Protein AF-A0A1G3BKG4-F1 (afdb_monomer)

Mean predicted aligned error: 7.68 Å

Structure (mmCIF, N/CA/C/O backbone):
data_AF-A0A1G3BKG4-F1
#
_entry.id   AF-A0A1G3BKG4-F1
#
loop_
_atom_site.group_PDB
_atom_site.id
_atom_site.type_symbol
_atom_site.label_atom_id
_atom_site.label_alt_id
_atom_site.label_comp_id
_atom_site.label_asym_id
_atom_site.label_entity_id
_atom_site.label_seq_id
_atom_site.pdbx_PDB_ins_code
_atom_site.Cartn_x
_atom_site.Cartn_y
_atom_site.Cartn_z
_atom_site.occupancy
_atom_site.B_iso_or_equiv
_atom_site.auth_seq_id
_atom_site.auth_comp_id
_atom_site.auth_asym_id
_atom_site.auth_atom_id
_atom_site.pdbx_PDB_model_num
ATOM 1 N N . MET A 1 1 ? 4.899 -1.170 8.156 1.00 69.25 1 MET A N 1
ATOM 2 C CA . MET A 1 1 ? 4.252 -1.982 7.110 1.00 69.25 1 MET A CA 1
ATOM 3 C C . MET A 1 1 ? 5.161 -3.135 6.767 1.00 69.25 1 MET A C 1
ATOM 5 O O . MET A 1 1 ? 6.298 -2.908 6.396 1.00 69.25 1 MET A O 1
ATOM 9 N N . ARG A 1 2 ? 4.665 -4.357 6.882 1.00 76.19 2 ARG A N 1
ATOM 10 C CA . ARG A 1 2 ? 5.274 -5.548 6.303 1.00 76.19 2 ARG A CA 1
ATOM 11 C C . ARG A 1 2 ? 4.461 -5.940 5.090 1.00 76.19 2 ARG A C 1
ATOM 13 O O . ARG A 1 2 ? 3.238 -5.832 5.134 1.00 76.19 2 ARG A O 1
ATOM 20 N N . PHE A 1 3 ? 5.116 -6.366 4.027 1.00 77.25 3 PHE A N 1
ATOM 21 C CA . PHE A 1 3 ? 4.429 -6.876 2.852 1.00 77.25 3 PHE A CA 1
ATOM 22 C C . PHE A 1 3 ? 5.088 -8.150 2.362 1.00 77.25 3 PHE A C 1
ATOM 24 O O . PHE A 1 3 ? 6.284 -8.375 2.555 1.00 77.25 3 PHE A O 1
ATOM 31 N N . LYS A 1 4 ? 4.265 -8.966 1.719 1.00 81.88 4 LYS A N 1
ATOM 32 C CA . LYS A 1 4 ? 4.659 -10.178 1.030 1.00 81.88 4 LYS A CA 1
ATOM 33 C C . LYS A 1 4 ? 3.865 -10.253 -0.254 1.00 81.88 4 LYS A C 1
ATOM 35 O O . LYS A 1 4 ? 2.637 -10.279 -0.218 1.00 81.88 4 LYS A O 1
ATOM 40 N N . GLY A 1 5 ? 4.544 -10.324 -1.383 1.00 81.38 5 GLY A N 1
ATOM 41 C CA . GLY A 1 5 ? 3.851 -10.389 -2.657 1.00 81.38 5 GLY A CA 1
ATOM 42 C C . GLY A 1 5 ? 4.707 -10.925 -3.773 1.00 81.38 5 GLY A C 1
ATOM 43 O O . GLY A 1 5 ? 5.841 -11.340 -3.568 1.00 81.38 5 GLY A O 1
ATOM 44 N N . ILE A 1 6 ? 4.116 -10.940 -4.955 1.00 79.31 6 ILE A N 1
ATOM 45 C CA . ILE A 1 6 ? 4.737 -11.386 -6.192 1.00 79.31 6 ILE A CA 1
ATOM 46 C C . ILE A 1 6 ? 4.840 -10.166 -7.098 1.00 79.31 6 ILE A C 1
ATOM 48 O O . ILE A 1 6 ? 3.871 -9.412 -7.237 1.00 79.31 6 ILE A O 1
ATOM 52 N N . GLU A 1 7 ? 6.011 -9.997 -7.697 1.00 78.12 7 GLU A N 1
ATOM 53 C CA . GLU A 1 7 ? 6.230 -9.046 -8.782 1.00 78.12 7 GLU A CA 1
ATOM 54 C C . GLU A 1 7 ? 6.154 -9.805 -10.106 1.00 78.12 7 GLU A C 1
ATOM 56 O O . GLU A 1 7 ? 6.683 -10.913 -10.223 1.00 78.12 7 GLU A O 1
ATOM 61 N N . SER A 1 8 ? 5.461 -9.235 -11.080 1.00 75.75 8 SER A N 1
ATOM 62 C CA . SER A 1 8 ? 5.271 -9.808 -12.409 1.00 75.75 8 SER A CA 1
ATOM 63 C C . SER A 1 8 ? 5.552 -8.775 -13.490 1.00 75.75 8 SER A C 1
ATOM 65 O O . SER A 1 8 ? 5.491 -7.570 -13.242 1.00 75.75 8 SER A O 1
ATOM 67 N N . ASP A 1 9 ? 5.862 -9.277 -14.686 1.00 76.44 9 ASP A N 1
ATOM 68 C CA . ASP A 1 9 ? 6.131 -8.488 -15.893 1.00 76.44 9 ASP A CA 1
ATOM 69 C C . ASP A 1 9 ? 7.345 -7.555 -15.775 1.00 76.44 9 ASP A C 1
ATOM 71 O O . ASP A 1 9 ? 7.469 -6.608 -16.541 1.00 76.44 9 ASP A O 1
ATOM 75 N N . CYS A 1 10 ? 8.248 -7.860 -14.833 1.00 74.75 10 CYS A N 1
ATOM 76 C CA . CYS A 1 10 ? 9.438 -7.080 -14.522 1.00 74.75 10 CYS A CA 1
ATOM 77 C C . CYS A 1 10 ? 10.532 -7.171 -15.588 1.00 74.75 10 CYS A C 1
ATOM 79 O O . CYS A 1 10 ? 10.959 -8.268 -15.928 1.00 74.75 10 CYS A O 1
ATOM 81 N N . GLN A 1 11 ? 11.078 -6.030 -16.039 1.00 66.06 11 GLN A N 1
ATOM 82 C CA . GLN A 1 11 ? 12.159 -5.987 -17.050 1.00 66.06 11 GLN A CA 1
ATOM 83 C C . GLN A 1 11 ? 13.373 -6.881 -16.714 1.00 66.06 11 GLN A C 1
ATOM 85 O O . GLN A 1 11 ? 14.039 -7.368 -17.626 1.00 66.06 11 GLN A O 1
ATOM 90 N N . ASN A 1 12 ? 13.620 -7.158 -15.427 1.00 61.00 12 ASN A N 1
ATOM 91 C CA . ASN A 1 12 ? 14.595 -8.146 -14.958 1.00 61.00 12 ASN A CA 1
ATOM 92 C C . ASN A 1 12 ? 13.904 -9.370 -14.326 1.00 61.00 12 ASN A C 1
ATOM 94 O O . ASN A 1 12 ? 13.970 -9.581 -13.116 1.00 61.00 12 ASN A O 1
ATOM 98 N N . GLU A 1 13 ? 13.233 -10.199 -15.128 1.00 52.06 13 GLU A N 1
ATOM 99 C CA . GLU A 1 13 ? 12.493 -11.385 -14.647 1.00 52.06 13 GLU A CA 1
ATOM 100 C C . GLU A 1 13 ? 13.365 -12.396 -13.874 1.00 52.06 13 GLU A C 1
ATOM 102 O O . GLU A 1 13 ? 12.874 -13.095 -12.993 1.00 52.06 13 GLU A O 1
ATOM 107 N N . ALA A 1 14 ? 14.673 -12.454 -14.153 1.00 53.06 14 ALA A N 1
ATOM 108 C CA . ALA A 1 14 ? 15.595 -13.400 -13.515 1.00 53.06 14 ALA A CA 1
ATOM 109 C C . ALA A 1 14 ? 15.892 -13.098 -12.030 1.00 53.06 14 ALA A C 1
ATOM 111 O O . ALA A 1 14 ? 16.343 -13.988 -11.309 1.00 53.06 14 ALA A O 1
ATOM 112 N N . GLU A 1 15 ? 15.638 -11.871 -11.564 1.00 53.00 15 GLU A N 1
ATOM 113 C CA . GLU A 1 15 ? 15.890 -11.443 -10.177 1.00 53.00 15 GLU A CA 1
ATOM 114 C C . GLU A 1 15 ? 14.601 -11.230 -9.371 1.00 53.00 15 GLU A C 1
ATOM 116 O O . GLU A 1 15 ? 14.647 -11.006 -8.159 1.00 53.00 15 GLU A O 1
ATOM 121 N N . ASN A 1 16 ? 13.438 -11.318 -10.020 1.00 59.06 16 ASN A N 1
ATOM 122 C CA . ASN A 1 16 ? 12.168 -10.936 -9.420 1.00 59.06 16 ASN A CA 1
ATOM 123 C C . ASN A 1 16 ? 11.318 -12.175 -9.115 1.00 59.06 16 ASN A C 1
ATOM 125 O O . ASN A 1 16 ? 10.673 -12.766 -9.975 1.00 59.06 16 ASN A O 1
ATOM 129 N N . GLY A 1 17 ? 11.365 -12.582 -7.846 1.00 58.56 17 GLY A N 1
ATOM 130 C CA . GLY A 1 17 ? 10.508 -13.603 -7.246 1.00 58.56 17 GLY A CA 1
ATOM 131 C C . GLY A 1 17 ? 9.556 -12.998 -6.209 1.00 58.56 17 GLY A C 1
ATOM 132 O O . GLY A 1 17 ? 9.407 -11.776 -6.149 1.00 58.56 17 GLY A O 1
ATOM 133 N N . PRO A 1 18 ? 8.906 -13.823 -5.366 1.00 58.34 18 PRO A N 1
ATOM 134 C CA . PRO A 1 18 ? 8.143 -13.302 -4.244 1.00 58.34 18 PRO A CA 1
ATOM 135 C C . PRO A 1 18 ? 9.039 -12.421 -3.368 1.00 58.34 18 PRO A C 1
ATOM 137 O O . PRO A 1 18 ? 10.071 -12.881 -2.876 1.00 58.34 18 PRO A O 1
ATOM 140 N N . LYS A 1 19 ? 8.653 -11.156 -3.195 1.00 67.81 19 LYS A N 1
ATOM 141 C CA . LYS A 1 19 ? 9.376 -10.201 -2.358 1.00 67.81 19 LYS A CA 1
ATOM 142 C C . LYS A 1 19 ? 8.676 -10.049 -1.022 1.00 67.81 19 LYS A C 1
ATOM 144 O O . LYS A 1 19 ? 7.454 -9.909 -0.940 1.00 67.81 19 LYS A O 1
ATOM 149 N N . GLU A 1 20 ? 9.492 -10.076 0.018 1.00 73.31 20 GLU A N 1
ATOM 150 C CA . GLU A 1 20 ? 9.115 -9.732 1.378 1.00 73.31 20 GLU A CA 1
ATOM 151 C C . GLU A 1 20 ? 9.934 -8.516 1.793 1.00 73.31 20 GLU A C 1
ATOM 153 O O . GLU A 1 20 ? 11.122 -8.413 1.479 1.00 73.31 20 GLU A O 1
ATOM 158 N N . GLY A 1 21 ? 9.300 -7.585 2.492 1.00 69.50 21 GLY A N 1
ATOM 159 C CA . GLY A 1 21 ? 9.970 -6.384 2.958 1.00 69.50 21 GLY A CA 1
ATOM 160 C C . GLY A 1 21 ? 9.225 -5.714 4.097 1.00 69.50 21 GLY A C 1
ATOM 161 O O . GLY A 1 21 ? 8.046 -5.978 4.356 1.00 69.50 21 GLY A O 1
ATOM 162 N N . GLU A 1 22 ? 9.937 -4.831 4.790 1.00 68.62 22 GLU A N 1
ATOM 163 C CA . GLU A 1 22 ? 9.386 -3.998 5.848 1.00 68.62 22 GLU A CA 1
ATOM 164 C C . GLU A 1 22 ? 9.680 -2.526 5.546 1.00 68.62 22 GLU A C 1
ATOM 166 O O . GLU A 1 22 ? 10.831 -2.125 5.403 1.00 68.62 22 GLU A O 1
ATOM 171 N N . PHE A 1 23 ? 8.622 -1.723 5.470 1.00 63.81 23 PHE A N 1
ATOM 172 C CA . PHE A 1 23 ? 8.678 -0.269 5.395 1.00 63.81 23 PHE A CA 1
ATOM 173 C C . PHE A 1 23 ? 8.013 0.318 6.628 1.00 63.81 23 PHE A C 1
ATOM 175 O O . PHE A 1 23 ? 6.826 0.089 6.863 1.00 63.81 23 PHE A O 1
ATOM 182 N N . THR A 1 24 ? 8.729 1.114 7.407 1.00 61.19 24 THR A N 1
ATOM 183 C CA . THR A 1 24 ? 8.131 1.831 8.538 1.00 61.19 24 THR A CA 1
ATOM 184 C C . THR A 1 24 ? 7.783 3.242 8.101 1.00 61.19 24 THR A C 1
ATOM 186 O O . THR A 1 24 ? 8.653 3.983 7.657 1.00 61.19 24 THR A O 1
ATOM 189 N N . PHE A 1 25 ? 6.514 3.616 8.231 1.00 64.69 25 PHE A N 1
ATOM 190 C CA . PHE A 1 25 ? 6.071 4.990 8.040 1.00 64.69 25 PHE A CA 1
ATOM 191 C C . PHE A 1 25 ? 5.201 5.410 9.223 1.00 64.69 25 PHE A C 1
ATOM 193 O O . PHE A 1 25 ? 4.356 4.645 9.691 1.00 64.69 25 PHE A O 1
ATOM 200 N N . GLU A 1 26 ? 5.435 6.622 9.718 1.00 62.44 26 GLU A N 1
ATOM 201 C CA . GLU A 1 26 ? 4.611 7.239 10.751 1.00 62.44 26 GLU A CA 1
ATOM 202 C C . GLU A 1 26 ? 3.333 7.769 10.096 1.00 62.44 26 GLU A C 1
ATOM 204 O O . GLU A 1 26 ? 3.382 8.552 9.145 1.00 62.44 26 GLU A O 1
ATOM 209 N N . VAL A 1 27 ? 2.179 7.305 10.575 1.00 65.25 27 VAL A N 1
ATOM 210 C CA . VAL A 1 27 ? 0.87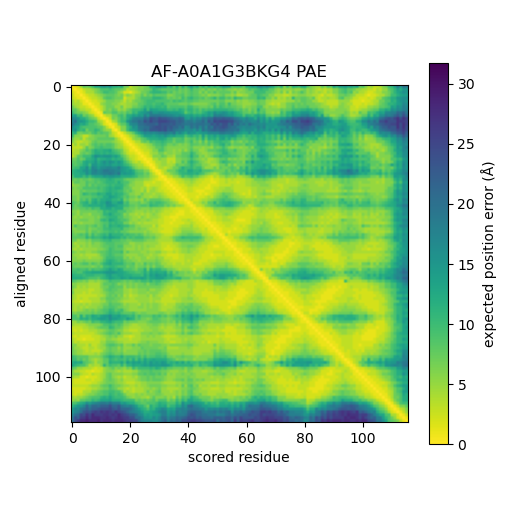2 7.707 10.046 1.00 65.25 27 VAL A CA 1
ATOM 211 C C . VAL A 1 27 ? 0.229 8.663 11.027 1.00 65.25 27 VAL A C 1
ATOM 213 O O . VAL A 1 27 ? 0.011 8.318 12.184 1.00 65.25 27 VAL A O 1
ATOM 216 N N . SER A 1 28 ? -0.156 9.841 10.550 1.00 64.88 28 SER A N 1
ATOM 217 C CA . SER A 1 28 ? -1.052 10.711 11.308 1.00 64.88 28 SER A CA 1
ATOM 218 C C . SER A 1 28 ? -2.483 10.515 10.812 1.00 64.88 28 SER A C 1
ATOM 220 O O . SER A 1 28 ? -2.746 10.551 9.608 1.00 64.88 28 SER A O 1
ATOM 222 N N . GLN A 1 29 ? -3.407 10.261 11.739 1.00 66.62 29 GLN A N 1
ATOM 223 C CA . GLN A 1 29 ? -4.828 10.150 11.436 1.00 66.62 29 GLN A CA 1
ATOM 224 C C . GLN A 1 29 ? -5.511 11.484 11.748 1.00 66.62 29 GLN A C 1
ATOM 226 O O . GLN A 1 29 ? -5.652 11.863 12.909 1.00 66.62 29 GLN A O 1
ATOM 231 N N . ALA A 1 30 ? -5.954 12.191 10.709 1.00 64.50 30 ALA A N 1
ATOM 232 C CA . ALA A 1 30 ? -6.809 13.366 10.846 1.00 64.50 30 ALA A CA 1
ATOM 233 C C . ALA A 1 30 ? -8.246 12.964 10.475 1.00 64.50 30 ALA A C 1
ATOM 235 O O . ALA A 1 30 ? -8.615 12.921 9.298 1.00 64.50 30 ALA A O 1
ATOM 236 N N . GLY A 1 31 ? -9.054 12.616 11.481 1.00 71.56 31 GLY A N 1
ATOM 237 C CA . GLY A 1 31 ? -10.402 12.071 11.271 1.00 71.56 31 GLY A CA 1
ATOM 238 C C . GLY A 1 31 ? -10.380 10.728 10.526 1.00 71.56 31 GLY A C 1
ATOM 239 O O . GLY A 1 31 ? -9.572 9.857 10.831 1.00 71.56 31 GLY A O 1
ATOM 240 N N . ASP A 1 32 ? -11.236 10.559 9.518 1.00 78.75 32 ASP A N 1
ATOM 241 C CA . ASP A 1 32 ? -11.307 9.326 8.712 1.00 78.75 32 ASP A CA 1
ATOM 242 C C . ASP A 1 32 ? -10.217 9.235 7.624 1.00 78.75 32 ASP A C 1
ATOM 244 O O . ASP A 1 32 ? -10.258 8.343 6.778 1.00 78.75 32 ASP A O 1
ATOM 248 N N . THR A 1 33 ? -9.263 10.171 7.583 1.00 81.19 33 THR A N 1
ATOM 249 C CA . THR A 1 33 ? -8.199 10.216 6.565 1.00 81.19 33 THR A CA 1
ATOM 250 C C . THR A 1 33 ? -6.850 9.829 7.170 1.00 81.19 33 THR A C 1
ATOM 252 O O . THR A 1 33 ? -6.481 10.311 8.241 1.00 81.19 33 THR A O 1
ATOM 255 N N . LEU A 1 34 ? -6.108 8.979 6.458 1.00 78.56 34 LEU A N 1
ATOM 256 C CA . LEU A 1 34 ? -4.743 8.561 6.779 1.00 78.56 34 LEU A CA 1
ATOM 257 C C . LEU A 1 34 ? -3.781 9.139 5.742 1.00 78.56 34 LEU A C 1
ATOM 259 O O . LEU A 1 34 ? -4.012 8.987 4.540 1.00 78.56 34 LEU A O 1
ATOM 263 N N . SER A 1 35 ? -2.690 9.751 6.190 1.00 80.62 35 SER A N 1
ATOM 264 C CA . SER A 1 35 ? -1.608 10.187 5.309 1.00 80.62 35 SER A CA 1
ATOM 265 C C . SER A 1 35 ? -0.239 9.857 5.894 1.00 80.62 35 SER A C 1
ATOM 267 O O . SER A 1 35 ? -0.038 9.897 7.111 1.00 80.62 35 SER A O 1
ATOM 269 N N . ALA A 1 36 ? 0.697 9.516 5.009 1.00 78.19 36 ALA A N 1
ATOM 270 C CA . ALA A 1 36 ? 2.101 9.323 5.346 1.00 78.19 36 ALA A CA 1
ATOM 271 C C . ALA A 1 36 ? 2.997 9.624 4.139 1.00 78.19 36 ALA A C 1
ATOM 273 O O . ALA A 1 36 ? 2.599 9.409 2.992 1.00 78.19 36 ALA A O 1
ATOM 274 N N . THR A 1 37 ? 4.219 10.072 4.416 1.00 79.31 37 THR A N 1
ATOM 275 C CA . THR A 1 37 ? 5.259 10.309 3.410 1.00 79.31 37 THR A CA 1
ATOM 276 C C . THR A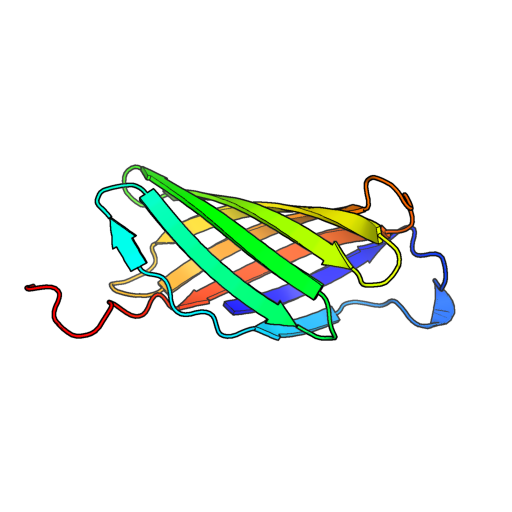 1 37 ? 6.559 9.672 3.884 1.00 79.31 37 THR A C 1
ATOM 278 O O . THR A 1 37 ? 6.932 9.850 5.042 1.00 79.31 37 THR A O 1
ATOM 281 N N . TRP A 1 38 ? 7.262 8.951 3.009 1.00 77.00 38 TRP A N 1
ATOM 282 C CA . TRP A 1 38 ? 8.578 8.379 3.319 1.00 77.00 38 TRP A CA 1
ATOM 283 C C . TRP A 1 38 ? 9.489 8.350 2.093 1.00 77.00 38 TRP A C 1
ATOM 285 O O . TRP A 1 38 ? 9.037 8.513 0.958 1.00 77.00 38 TRP A O 1
ATOM 295 N N . ILE A 1 39 ? 10.781 8.138 2.340 1.00 77.31 39 ILE A N 1
ATOM 296 C CA . ILE A 1 39 ? 11.792 7.934 1.304 1.00 77.31 39 ILE A CA 1
ATOM 297 C C . ILE A 1 39 ? 12.307 6.502 1.427 1.00 77.31 39 ILE A C 1
ATOM 299 O O . ILE A 1 39 ? 12.706 6.090 2.514 1.00 77.31 39 ILE A O 1
ATOM 303 N N . ASP A 1 40 ? 12.311 5.764 0.323 1.00 70.75 40 ASP A N 1
ATOM 304 C CA . ASP A 1 40 ? 12.865 4.412 0.240 1.00 70.75 40 ASP A CA 1
ATOM 305 C C . ASP A 1 40 ? 13.693 4.261 -1.037 1.00 70.75 40 ASP A C 1
ATOM 307 O O . ASP A 1 40 ? 13.198 4.537 -2.126 1.00 70.75 40 ASP A O 1
ATOM 311 N N . GLY A 1 41 ? 14.971 3.894 -0.913 1.00 69.44 41 GLY A N 1
ATOM 312 C CA . GLY A 1 41 ? 15.854 3.681 -2.070 1.00 69.44 41 GLY A CA 1
ATOM 313 C C . GLY A 1 41 ? 15.974 4.869 -3.042 1.00 69.44 41 GLY A C 1
ATOM 314 O O . GLY A 1 41 ? 16.289 4.670 -4.209 1.00 69.44 41 GLY A O 1
ATOM 315 N N . GLY A 1 42 ? 15.700 6.102 -2.591 1.00 71.81 42 GLY A N 1
ATOM 316 C CA . GLY A 1 42 ? 15.647 7.302 -3.443 1.00 71.81 42 GLY A CA 1
ATOM 317 C C . GLY A 1 42 ? 14.261 7.631 -4.016 1.00 71.81 42 GLY A C 1
ATOM 318 O O . GLY A 1 42 ? 14.098 8.661 -4.664 1.00 71.81 42 GLY A O 1
ATOM 319 N N . THR A 1 43 ? 13.256 6.808 -3.732 1.00 71.75 43 THR A N 1
ATOM 320 C CA . THR A 1 43 ? 11.855 7.021 -4.105 1.00 71.75 43 THR A CA 1
ATOM 321 C C . THR A 1 43 ? 11.137 7.776 -2.999 1.00 71.75 43 THR A C 1
ATOM 323 O O . THR A 1 43 ? 11.122 7.332 -1.852 1.00 71.75 43 THR A O 1
ATOM 326 N N . THR A 1 44 ? 10.509 8.905 -3.331 1.00 82.25 44 THR A N 1
ATOM 327 C CA . THR A 1 44 ? 9.567 9.561 -2.409 1.00 82.25 44 THR A CA 1
ATOM 328 C C . THR A 1 44 ? 8.190 8.947 -2.599 1.00 82.25 44 THR A C 1
ATOM 330 O O . THR A 1 44 ? 7.657 8.958 -3.709 1.00 82.25 44 THR A O 1
ATOM 333 N N . ASN A 1 45 ? 7.620 8.431 -1.516 1.00 80.19 45 ASN A N 1
ATOM 334 C CA . ASN A 1 45 ? 6.331 7.759 -1.510 1.00 80.19 45 ASN A CA 1
ATOM 335 C C . ASN A 1 45 ? 5.319 8.534 -0.670 1.00 80.19 45 ASN A C 1
ATOM 337 O O . ASN A 1 45 ? 5.633 8.997 0.427 1.00 80.19 45 ASN A O 1
ATOM 341 N N . ILE A 1 46 ? 4.097 8.648 -1.184 1.00 84.50 46 ILE A N 1
ATOM 342 C CA . ILE A 1 46 ? 2.975 9.338 -0.550 1.00 84.50 46 ILE A CA 1
ATOM 343 C C . ILE A 1 46 ? 1.825 8.347 -0.418 1.00 84.50 46 ILE A C 1
ATOM 345 O O . ILE A 1 46 ? 1.208 7.969 -1.411 1.00 84.50 46 ILE A O 1
ATOM 349 N N . PHE A 1 47 ? 1.515 7.950 0.811 1.00 83.38 47 PHE A N 1
ATOM 350 C CA . PHE A 1 47 ? 0.342 7.150 1.145 1.00 83.38 47 PHE A CA 1
ATOM 351 C C . PHE A 1 47 ? -0.810 8.085 1.501 1.00 83.38 47 PHE A C 1
ATOM 353 O O . PHE A 1 47 ? -0.682 8.932 2.384 1.00 83.38 47 PHE A O 1
ATOM 360 N N . THR A 1 48 ? -1.952 7.925 0.835 1.00 85.06 48 THR A N 1
ATOM 361 C CA . THR A 1 48 ? -3.205 8.599 1.198 1.00 85.06 48 THR A CA 1
ATOM 362 C C . THR A 1 48 ? -4.334 7.582 1.230 1.00 85.06 48 THR A C 1
ATOM 364 O O . THR A 1 48 ? -4.611 6.912 0.235 1.00 85.06 48 THR A O 1
ATOM 367 N N . GLY A 1 49 ? -5.003 7.468 2.373 1.00 84.12 49 GLY A N 1
ATOM 368 C CA . GLY A 1 49 ? -6.071 6.503 2.591 1.00 84.12 49 GLY A CA 1
ATOM 369 C C . GLY A 1 49 ? -7.254 7.070 3.352 1.00 84.12 49 GLY A C 1
ATOM 370 O O . GLY A 1 49 ? -7.187 8.147 3.945 1.00 84.12 49 GLY A O 1
ATOM 371 N N . LYS A 1 50 ? -8.357 6.324 3.332 1.00 83.56 50 LYS A N 1
ATOM 372 C CA . LYS A 1 50 ? -9.545 6.602 4.141 1.00 83.56 50 LYS A CA 1
ATOM 373 C C . LYS A 1 50 ? -9.974 5.367 4.912 1.00 83.56 50 LYS A C 1
ATOM 375 O O . LYS A 1 50 ? -9.974 4.263 4.364 1.00 83.56 50 LYS A O 1
ATOM 380 N N . VAL A 1 51 ? -10.391 5.588 6.151 1.00 80.44 51 VAL A N 1
ATOM 381 C CA . VAL A 1 51 ? -10.982 4.583 7.033 1.00 80.44 51 VAL A CA 1
ATOM 382 C C . VAL A 1 51 ? -12.501 4.712 6.960 1.00 80.44 51 VAL A C 1
ATOM 384 O O . VAL A 1 51 ? -13.046 5.809 7.043 1.00 80.44 51 VAL A O 1
ATOM 387 N N . ARG A 1 52 ? -13.206 3.597 6.769 1.00 81.75 52 ARG A N 1
ATOM 388 C CA . ARG A 1 52 ? -14.670 3.524 6.857 1.00 81.75 52 ARG A CA 1
ATOM 389 C C . ARG A 1 52 ? -15.057 2.297 7.671 1.00 81.75 52 ARG A C 1
ATOM 391 O O . ARG A 1 52 ? -14.953 1.172 7.184 1.00 81.75 52 ARG A O 1
ATOM 398 N N . GLY A 1 53 ? -15.515 2.519 8.902 1.00 83.88 53 GLY A N 1
ATOM 399 C CA . GLY A 1 53 ? -15.711 1.429 9.858 1.00 83.88 53 GLY A CA 1
ATOM 400 C C . GLY A 1 53 ? -14.373 0.753 10.151 1.00 83.88 53 GLY A C 1
ATOM 401 O O . GLY A 1 53 ? -13.431 1.424 10.561 1.00 83.88 53 GLY A O 1
ATOM 402 N N . THR A 1 54 ? -14.277 -0.551 9.893 1.00 84.50 54 THR A N 1
ATOM 403 C CA . THR A 1 54 ? -13.034 -1.325 10.041 1.00 84.50 54 THR A CA 1
ATOM 404 C C . THR A 1 54 ? -12.241 -1.459 8.743 1.00 84.50 54 THR A C 1
ATOM 406 O O . THR A 1 54 ? -11.171 -2.047 8.761 1.00 84.50 54 THR A O 1
ATOM 409 N N . ILE A 1 55 ? -12.717 -0.927 7.613 1.00 85.62 55 ILE A N 1
ATOM 410 C CA . ILE A 1 55 ? -12.052 -1.103 6.315 1.00 85.62 55 ILE A CA 1
ATOM 411 C C . ILE A 1 55 ? -11.271 0.153 5.933 1.00 85.62 55 ILE A C 1
ATOM 413 O O . ILE A 1 55 ? -11.799 1.267 5.949 1.00 85.62 55 ILE A O 1
ATOM 417 N N . VAL A 1 56 ? -10.025 -0.042 5.514 1.00 84.00 56 VAL A N 1
ATOM 418 C CA . VAL A 1 56 ? -9.135 0.979 4.965 1.00 84.00 56 VAL A CA 1
ATOM 419 C C . VAL A 1 56 ? -8.964 0.749 3.472 1.00 84.00 56 VAL A C 1
ATOM 421 O O . VAL A 1 56 ? -8.641 -0.353 3.032 1.00 84.00 56 VAL A O 1
ATOM 424 N N . LYS A 1 57 ? -9.147 1.813 2.691 1.00 87.31 57 LYS A N 1
ATOM 425 C CA . LYS A 1 57 ? -8.734 1.859 1.284 1.00 87.31 57 LYS A CA 1
ATOM 426 C C . LYS A 1 57 ? -7.732 2.980 1.098 1.00 87.31 57 LYS A C 1
ATOM 428 O O . LYS A 1 57 ? -7.993 4.103 1.536 1.00 87.31 57 LYS A O 1
ATOM 433 N N . ALA A 1 58 ? -6.610 2.684 0.459 1.00 83.88 58 ALA A N 1
ATOM 434 C CA . ALA A 1 58 ? -5.544 3.651 0.272 1.00 83.88 58 ALA A CA 1
ATOM 435 C C . ALA A 1 58 ? -4.865 3.517 -1.083 1.00 83.88 58 ALA A C 1
ATOM 437 O O . ALA A 1 58 ? -4.911 2.469 -1.725 1.00 83.88 58 ALA A O 1
ATOM 438 N N . THR A 1 59 ? -4.216 4.602 -1.480 1.00 86.19 59 THR A N 1
ATOM 439 C CA . THR A 1 59 ? -3.356 4.650 -2.650 1.00 86.19 59 THR A CA 1
ATOM 440 C C . THR A 1 59 ? -2.004 5.213 -2.239 1.00 86.19 59 THR A C 1
ATOM 442 O O . THR A 1 59 ? -1.926 6.242 -1.563 1.00 86.19 59 THR A O 1
ATOM 445 N N . VAL A 1 60 ? -0.945 4.526 -2.647 1.00 84.19 60 VAL A N 1
ATOM 446 C CA . VAL A 1 60 ? 0.440 4.964 -2.532 1.00 84.19 60 VAL A CA 1
ATOM 447 C C . VAL A 1 60 ? 0.907 5.437 -3.892 1.00 84.19 60 VAL A C 1
ATOM 449 O O . VAL A 1 60 ? 0.742 4.731 -4.884 1.00 84.19 60 VAL A O 1
ATOM 452 N N . TYR A 1 61 ? 1.510 6.615 -3.915 1.00 85.06 61 TYR A N 1
ATOM 453 C CA . TYR A 1 61 ? 2.153 7.184 -5.088 1.00 85.06 61 TYR A CA 1
ATOM 454 C C . TYR A 1 61 ? 3.652 7.276 -4.832 1.00 85.06 61 TYR A C 1
ATOM 456 O O . TYR A 1 61 ? 4.060 7.978 -3.909 1.00 85.06 61 TYR A O 1
ATOM 464 N N . GLY A 1 62 ? 4.451 6.583 -5.640 1.00 81.06 62 GLY A N 1
ATOM 465 C CA . GLY A 1 62 ? 5.913 6.620 -5.592 1.00 81.06 62 GLY A CA 1
ATOM 466 C C . GLY A 1 62 ? 6.496 7.253 -6.852 1.00 81.06 62 GLY A C 1
ATOM 467 O O . GLY A 1 62 ? 6.018 6.976 -7.955 1.00 81.06 62 GLY A O 1
ATOM 468 N N . LEU A 1 63 ? 7.521 8.095 -6.705 1.00 80.00 63 LEU A N 1
ATOM 469 C CA . LEU A 1 63 ? 8.330 8.590 -7.824 1.00 80.00 63 LEU A CA 1
ATOM 470 C C . LEU A 1 63 ? 9.782 8.140 -7.650 1.00 80.00 63 LEU A C 1
ATOM 472 O O . LEU A 1 63 ? 10.443 8.568 -6.702 1.00 80.00 63 LEU A O 1
ATOM 476 N N . TYR A 1 64 ? 10.252 7.291 -8.562 1.00 72.94 64 TYR A N 1
ATOM 477 C CA . TYR A 1 64 ? 11.632 6.806 -8.612 1.00 72.94 64 TYR A CA 1
ATOM 478 C C . TYR A 1 64 ? 12.563 7.871 -9.195 1.00 72.94 64 TYR A C 1
ATOM 480 O O . TYR A 1 64 ? 12.133 8.750 -9.946 1.00 72.94 64 TYR A O 1
ATOM 488 N N . LEU A 1 65 ? 13.862 7.737 -8.912 1.00 66.62 65 LEU A N 1
ATOM 489 C CA . LEU A 1 65 ? 14.913 8.622 -9.432 1.00 66.62 65 LEU A CA 1
ATOM 490 C C . LEU A 1 65 ? 14.947 8.688 -10.970 1.00 66.62 65 LEU A C 1
ATOM 492 O O . LEU A 1 65 ? 15.297 9.723 -11.529 1.00 66.62 65 LEU A O 1
ATOM 496 N N . GLU A 1 66 ? 14.531 7.623 -11.655 1.00 70.44 66 GLU A N 1
ATOM 497 C CA . GLU A 1 66 ? 14.456 7.560 -13.122 1.00 70.44 66 GLU A CA 1
ATOM 498 C C . GLU A 1 66 ? 13.160 8.169 -13.700 1.00 70.44 66 GLU A C 1
ATOM 500 O O . GLU A 1 66 ? 12.891 8.059 -14.892 1.00 70.44 66 GLU A O 1
ATOM 505 N N . ASN A 1 67 ? 12.352 8.848 -12.876 1.00 72.31 67 ASN A N 1
ATOM 506 C CA . ASN A 1 67 ? 11.012 9.363 -13.198 1.00 72.31 67 ASN A CA 1
ATOM 507 C C . ASN A 1 67 ? 9.944 8.285 -13.471 1.00 72.31 67 ASN A C 1
ATOM 509 O O . ASN A 1 67 ? 8.858 8.593 -13.984 1.00 72.31 67 ASN A O 1
ATOM 513 N N . CYS A 1 68 ? 10.197 7.033 -13.081 1.00 77.38 68 CYS A N 1
ATOM 514 C CA . C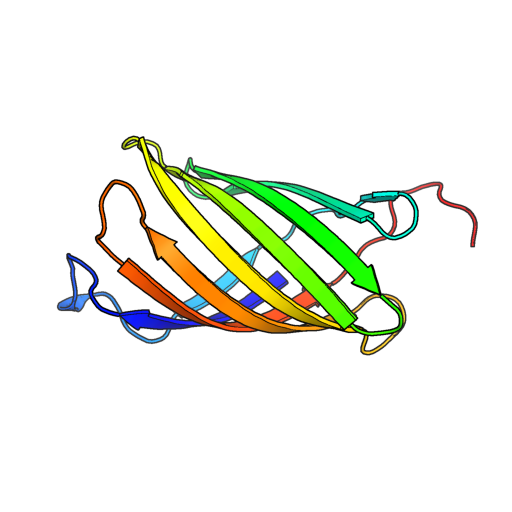YS A 1 68 ? 9.154 6.014 -13.036 1.00 77.38 68 CYS A CA 1
ATOM 515 C C . CYS A 1 68 ? 8.150 6.363 -11.936 1.00 77.38 68 CYS A C 1
ATOM 517 O O . CYS A 1 68 ? 8.521 6.658 -10.798 1.00 77.38 68 CYS A O 1
ATOM 519 N N . ARG A 1 69 ? 6.862 6.357 -12.284 1.00 83.00 69 ARG A N 1
ATOM 520 C CA . ARG A 1 69 ? 5.770 6.574 -11.334 1.00 83.00 69 ARG A CA 1
ATOM 521 C C . ARG A 1 69 ? 5.126 5.244 -10.996 1.00 83.00 69 ARG A C 1
ATOM 523 O O . ARG A 1 69 ? 4.703 4.543 -11.911 1.00 83.00 69 ARG A O 1
ATOM 530 N N . VAL A 1 70 ? 4.970 4.970 -9.710 1.00 81.62 70 VAL A N 1
ATOM 531 C CA . VAL A 1 70 ? 4.255 3.801 -9.196 1.00 81.62 70 VAL A CA 1
ATOM 532 C C . VAL A 1 70 ? 2.975 4.219 -8.511 1.00 81.62 70 VAL A C 1
ATOM 534 O O . VAL A 1 70 ? 2.954 5.188 -7.750 1.00 81.62 70 VAL A O 1
ATOM 537 N N . ILE A 1 71 ? 1.910 3.475 -8.796 1.00 86.69 71 ILE A N 1
ATOM 538 C CA . ILE A 1 71 ? 0.672 3.521 -8.029 1.00 86.69 71 ILE A CA 1
ATOM 539 C C . ILE A 1 71 ? 0.454 2.155 -7.401 1.00 86.69 71 ILE A C 1
ATOM 541 O O . ILE A 1 71 ? 0.405 1.155 -8.115 1.00 86.69 71 ILE A O 1
ATOM 545 N N . THR A 1 72 ? 0.257 2.140 -6.086 1.00 85.69 72 THR A N 1
ATOM 546 C CA . THR A 1 72 ? -0.135 0.946 -5.336 1.00 85.69 72 THR A CA 1
ATOM 547 C C . THR A 1 72 ? -1.457 1.199 -4.633 1.00 85.69 72 THR A C 1
ATOM 549 O O . THR A 1 72 ? -1.591 2.127 -3.843 1.00 85.69 72 THR A O 1
ATOM 552 N N . GLU A 1 73 ? -2.443 0.366 -4.905 1.00 89.56 73 GLU A N 1
ATOM 553 C CA . GLU A 1 73 ? -3.726 0.326 -4.225 1.00 89.56 73 GLU A CA 1
ATOM 554 C C . GLU A 1 73 ? -3.672 -0.656 -3.058 1.00 89.56 73 GLU A C 1
ATOM 556 O O . GLU A 1 73 ? -3.093 -1.737 -3.152 1.00 89.56 73 GLU A O 1
ATOM 561 N N . ILE A 1 74 ? -4.286 -0.270 -1.946 1.00 86.38 74 ILE A N 1
ATOM 562 C CA . ILE A 1 74 ? -4.314 -1.029 -0.700 1.00 86.38 74 ILE A CA 1
ATOM 563 C C . ILE A 1 74 ? -5.760 -1.146 -0.234 1.00 86.38 74 ILE A C 1
ATOM 565 O O . ILE A 1 74 ? -6.481 -0.148 -0.152 1.00 86.38 74 ILE A O 1
ATOM 569 N N . ALA A 1 75 ? -6.161 -2.361 0.12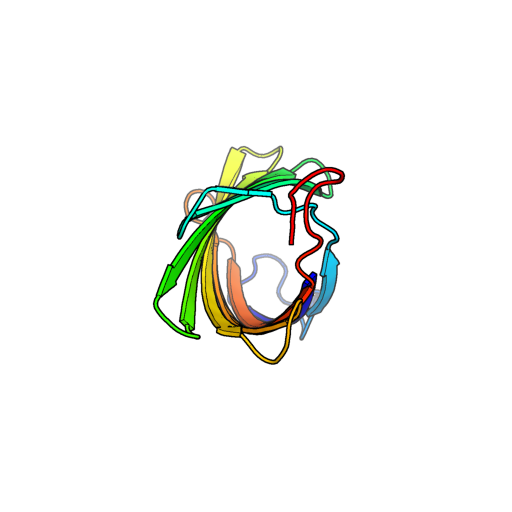7 1.00 90.38 75 ALA A N 1
ATOM 570 C CA . ALA A 1 75 ? -7.409 -2.646 0.819 1.00 90.38 75 ALA A CA 1
ATOM 571 C C . ALA A 1 75 ? -7.101 -3.501 2.051 1.00 90.38 75 ALA A C 1
ATOM 573 O O . ALA A 1 75 ? -6.527 -4.579 1.920 1.00 90.38 75 ALA A O 1
ATOM 574 N N . ALA A 1 76 ? -7.459 -3.018 3.238 1.00 87.19 76 ALA A N 1
ATOM 575 C CA . ALA A 1 76 ? -7.128 -3.679 4.496 1.00 87.19 76 ALA A CA 1
ATOM 576 C C . ALA A 1 76 ? -8.245 -3.549 5.532 1.00 87.19 76 ALA A C 1
ATOM 578 O O . ALA A 1 76 ? -9.062 -2.633 5.465 1.00 87.19 76 ALA A O 1
ATOM 579 N N . GLU A 1 77 ? -8.256 -4.455 6.500 1.00 88.62 77 GLU A N 1
ATOM 580 C CA . GLU A 1 77 ? -9.129 -4.432 7.667 1.00 88.62 77 GLU A CA 1
ATOM 581 C C . GLU A 1 77 ? -8.330 -4.082 8.928 1.00 88.62 77 GLU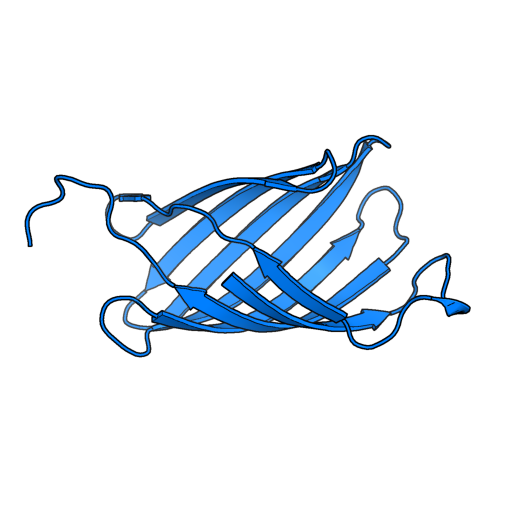 A C 1
ATOM 583 O O . GLU A 1 77 ? -7.205 -4.544 9.115 1.00 88.62 77 GLU A O 1
ATOM 588 N N . VAL A 1 78 ? -8.920 -3.262 9.795 1.00 81.69 78 VAL A N 1
ATOM 589 C CA . VAL A 1 78 ? -8.406 -2.914 11.120 1.00 81.69 78 VAL A CA 1
ATOM 590 C C . VAL A 1 78 ? -8.580 -4.116 12.047 1.00 81.69 78 VAL A C 1
ATOM 592 O O . VAL A 1 78 ? -9.697 -4.442 12.447 1.00 81.69 78 VAL A O 1
ATOM 595 N N . VAL A 1 79 ? -7.473 -4.748 12.429 1.00 84.06 79 VAL A N 1
ATOM 596 C CA . VAL A 1 79 ? -7.435 -5.928 13.304 1.00 84.06 79 VAL A CA 1
ATOM 597 C C . VAL A 1 79 ? -6.758 -5.583 14.628 1.00 84.06 79 VAL A C 1
ATOM 599 O O . VAL A 1 79 ? -5.683 -6.058 14.969 1.00 84.06 79 VAL A O 1
ATOM 602 N N . GLY A 1 80 ? -7.399 -4.701 15.392 1.00 79.25 80 GLY A N 1
ATOM 603 C CA . GLY A 1 80 ? -6.903 -4.226 16.684 1.00 79.25 80 GLY A CA 1
ATOM 604 C C . GLY A 1 80 ? -6.789 -2.708 16.741 1.00 79.25 80 GLY A C 1
ATOM 605 O O . GLY A 1 80 ? -7.232 -1.996 15.847 1.00 79.25 80 GLY A O 1
ATOM 606 N N . SER A 1 81 ? -6.200 -2.190 17.818 1.00 74.56 81 SER A N 1
ATOM 607 C CA . SER A 1 81 ? -6.104 -0.739 18.034 1.00 74.56 81 SER A CA 1
ATOM 608 C C . SER A 1 81 ? -5.080 -0.040 17.136 1.00 74.56 81 SER A C 1
ATOM 610 O O . SER A 1 81 ? -5.081 1.184 17.062 1.00 74.56 81 SER A O 1
ATOM 612 N N . SER A 1 82 ? -4.169 -0.789 16.512 1.00 76.94 82 SER A N 1
ATOM 613 C CA . SER A 1 82 ? -3.002 -0.231 15.818 1.00 76.94 82 SER A CA 1
ATOM 614 C C . SER A 1 82 ? -2.521 -1.082 14.644 1.00 76.94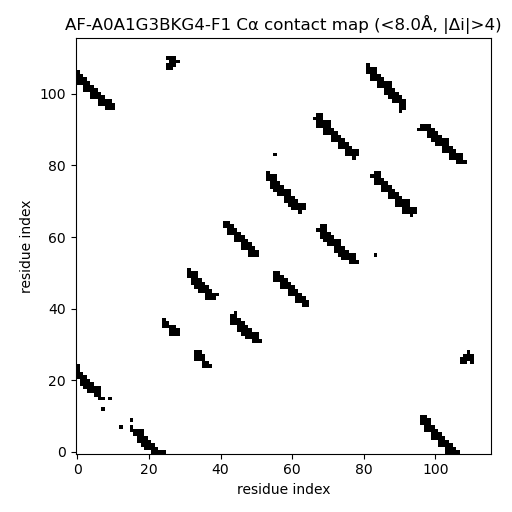 82 SER A C 1
ATOM 616 O O . SER A 1 82 ? -1.394 -0.899 14.197 1.00 76.94 82 SER A O 1
ATOM 618 N N . GLU A 1 83 ? -3.317 -2.032 14.160 1.00 81.56 83 GLU A N 1
ATOM 619 C CA . GLU A 1 83 ? -2.899 -2.960 13.108 1.00 81.56 83 GLU A CA 1
ATOM 620 C C . GLU A 1 83 ? -3.947 -3.038 11.998 1.00 81.56 83 GLU A C 1
ATOM 622 O O . GLU A 1 83 ? -5.147 -3.101 12.264 1.00 81.56 83 GLU A O 1
ATOM 627 N N . LEU A 1 84 ? -3.478 -3.018 10.751 1.00 83.88 84 LEU A N 1
ATOM 628 C CA . LEU A 1 84 ? -4.257 -3.283 9.550 1.00 83.88 84 LEU A CA 1
ATOM 629 C C . LEU A 1 84 ? -3.688 -4.519 8.858 1.00 83.88 84 LEU A C 1
ATOM 631 O O . LEU A 1 84 ? -2.476 -4.585 8.667 1.00 83.88 84 LEU A O 1
ATOM 635 N N . VAL A 1 85 ? -4.537 -5.434 8.406 1.00 89.50 85 VAL A N 1
ATOM 636 C CA . VAL A 1 85 ? -4.134 -6.580 7.577 1.00 89.50 85 VAL A CA 1
ATOM 637 C C . VAL A 1 85 ? -4.944 -6.570 6.291 1.00 89.50 85 VAL A C 1
ATOM 639 O O . VAL A 1 85 ? -6.146 -6.313 6.309 1.00 89.50 85 VAL A O 1
ATOM 642 N N . GLY A 1 86 ? -4.296 -6.801 5.154 1.00 90.81 86 GLY A N 1
ATOM 643 C CA . GLY A 1 86 ? -4.973 -6.693 3.873 1.00 90.81 86 GLY A CA 1
ATOM 644 C C . GLY A 1 86 ? -4.143 -7.107 2.680 1.00 90.81 86 GLY A C 1
ATOM 645 O O . GLY A 1 86 ? -3.138 -7.800 2.799 1.00 90.81 86 GLY A O 1
ATOM 646 N N . THR A 1 87 ? -4.577 -6.638 1.520 1.00 91.38 87 THR A N 1
ATOM 647 C CA . THR A 1 87 ? -3.937 -6.891 0.235 1.00 91.38 87 THR A CA 1
ATOM 648 C C . THR A 1 87 ? -3.525 -5.591 -0.430 1.00 91.38 87 THR A C 1
ATOM 650 O O . THR A 1 87 ? -4.164 -4.551 -0.239 1.00 91.38 87 THR A O 1
ATOM 653 N N . TYR A 1 88 ? -2.500 -5.669 -1.269 1.00 87.88 88 TYR A N 1
ATOM 654 C CA . TYR A 1 88 ? -2.122 -4.594 -2.171 1.00 87.88 88 TYR A CA 1
ATOM 655 C C . TYR A 1 88 ? -2.019 -5.089 -3.606 1.00 87.88 88 TYR A C 1
ATOM 657 O O . TYR A 1 88 ? -1.759 -6.266 -3.862 1.00 87.88 88 TYR A O 1
ATOM 665 N N . SER A 1 89 ? -2.168 -4.153 -4.532 1.00 88.44 89 SER A N 1
ATOM 666 C CA . SER A 1 89 ? -1.789 -4.310 -5.929 1.00 88.44 89 SER A CA 1
ATOM 667 C C . SER A 1 89 ? -1.179 -3.018 -6.431 1.00 88.44 89 SER A C 1
ATOM 669 O O . SER A 1 89 ? -1.638 -1.949 -6.050 1.00 88.44 89 SER A O 1
ATOM 671 N N . GLY A 1 90 ? -0.181 -3.074 -7.296 1.00 86.75 90 GLY A N 1
ATOM 672 C CA . GLY A 1 90 ? 0.385 -1.870 -7.880 1.00 86.75 90 GLY A CA 1
ATOM 673 C C . GLY A 1 90 ? 0.910 -2.091 -9.282 1.00 86.75 90 GLY A C 1
ATOM 674 O O . GLY A 1 90 ? 1.000 -3.223 -9.752 1.00 86.75 90 GLY A O 1
ATOM 675 N N . GLN A 1 91 ? 1.273 -0.991 -9.925 1.00 86.38 91 GLN A N 1
ATOM 676 C CA . GLN A 1 91 ? 1.895 -0.994 -11.243 1.00 86.38 91 GLN A CA 1
ATOM 677 C C . GLN A 1 91 ? 2.750 0.254 -11.462 1.00 86.38 91 GLN A C 1
ATOM 679 O O . GLN A 1 91 ? 2.448 1.339 -10.943 1.00 86.38 91 GLN A O 1
ATOM 684 N N . GLU A 1 92 ? 3.812 0.101 -12.245 1.00 85.06 92 GLU A N 1
ATOM 685 C CA . GLU A 1 92 ? 4.510 1.231 -12.848 1.00 85.06 92 GLU A CA 1
ATOM 686 C C . GLU A 1 92 ? 3.690 1.800 -13.993 1.00 85.06 92 GLU A C 1
ATOM 688 O O . GLU A 1 92 ? 3.173 1.064 -14.823 1.00 85.06 92 GLU A O 1
ATOM 693 N N . LEU A 1 93 ? 3.591 3.123 -14.064 1.00 81.44 93 LEU A N 1
ATOM 694 C CA . LEU A 1 93 ? 2.746 3.786 -15.056 1.00 81.44 93 LEU A CA 1
ATOM 695 C C . LEU A 1 93 ? 3.512 4.395 -16.217 1.00 81.44 93 LEU A C 1
ATOM 697 O O . LEU A 1 93 ? 2.993 4.434 -17.319 1.00 81.44 93 LEU A O 1
ATOM 701 N N . ASN A 1 94 ? 4.708 4.924 -15.971 1.00 80.69 94 ASN A N 1
ATOM 702 C CA . ASN A 1 94 ? 5.464 5.607 -17.027 1.00 80.69 94 ASN A CA 1
ATOM 703 C C . ASN A 1 94 ? 6.493 4.686 -17.672 1.00 80.69 94 ASN A C 1
ATOM 705 O O . ASN A 1 94 ? 6.750 4.780 -18.865 1.00 80.69 94 ASN A O 1
ATOM 709 N N . CYS A 1 95 ? 7.104 3.835 -16.856 1.00 76.75 95 CYS A N 1
ATOM 710 C CA . CYS A 1 95 ? 8.087 2.871 -17.317 1.00 76.75 95 CYS A CA 1
ATOM 711 C C . CYS A 1 95 ? 7.401 1.546 -17.693 1.00 76.75 95 CYS A C 1
ATOM 713 O O . CYS A 1 95 ? 7.959 0.791 -18.478 1.00 76.75 95 CYS A O 1
ATOM 715 N N . GLU A 1 96 ? 6.173 1.317 -17.191 1.00 77.88 96 GLU A N 1
ATOM 716 C CA . GLU A 1 96 ? 5.338 0.132 -17.449 1.00 77.88 96 GLU A CA 1
ATOM 717 C C . GLU A 1 96 ? 6.105 -1.181 -17.255 1.00 77.88 96 GLU A C 1
ATOM 719 O O . GLU A 1 96 ? 5.861 -2.162 -17.952 1.00 77.88 96 GLU A O 1
ATOM 724 N N . THR A 1 97 ? 7.067 -1.194 -16.325 1.00 77.56 97 THR A N 1
ATOM 725 C CA . THR A 1 97 ? 7.986 -2.321 -16.227 1.00 77.56 97 THR A CA 1
ATOM 726 C C . THR A 1 97 ? 7.588 -3.337 -15.200 1.00 77.56 97 THR A C 1
ATOM 728 O O . THR A 1 97 ? 8.193 -4.376 -15.250 1.00 77.56 97 THR A O 1
ATOM 731 N N . CYS A 1 98 ? 6.653 -3.095 -14.280 1.00 79.31 98 CYS A N 1
ATOM 732 C CA . CYS A 1 98 ? 6.328 -4.068 -13.237 1.00 79.31 98 CYS A CA 1
ATOM 733 C C . CYS A 1 98 ? 4.880 -3.929 -12.764 1.00 79.31 98 CYS A C 1
ATOM 735 O O . CYS A 1 98 ? 4.338 -2.824 -12.642 1.00 79.31 98 CYS A O 1
ATOM 737 N N . THR A 1 99 ? 4.286 -5.069 -12.417 1.00 83.62 99 THR A N 1
ATOM 738 C CA . THR A 1 99 ? 3.044 -5.172 -11.651 1.00 83.62 99 THR A CA 1
ATOM 739 C C . THR A 1 99 ? 3.305 -5.909 -10.340 1.00 83.62 99 THR A C 1
ATOM 741 O O . THR A 1 99 ? 4.087 -6.855 -10.284 1.00 83.62 99 THR A O 1
ATOM 744 N N . TRP A 1 100 ? 2.642 -5.492 -9.263 1.00 83.75 100 TRP A N 1
ATOM 745 C CA . TRP A 1 100 ? 2.782 -6.108 -7.941 1.00 83.75 100 TRP A CA 1
ATOM 746 C C . TRP A 1 100 ? 1.433 -6.507 -7.385 1.00 83.75 100 TRP A C 1
ATOM 748 O O . TRP A 1 100 ? 0.437 -5.813 -7.585 1.00 83.75 100 TRP A O 1
ATOM 758 N N . LYS A 1 101 ? 1.409 -7.595 -6.621 1.00 87.50 101 LYS A N 1
ATOM 759 C CA . LYS A 1 101 ? 0.253 -7.981 -5.810 1.00 87.50 101 LYS A CA 1
ATOM 760 C C . LYS A 1 101 ? 0.687 -8.787 -4.603 1.00 87.50 101 LYS A C 1
ATOM 762 O O . LYS A 1 101 ? 1.627 -9.576 -4.689 1.00 87.50 101 LYS A O 1
ATOM 767 N N . GLY A 1 102 ? -0.030 -8.651 -3.500 1.00 88.50 102 GLY A N 1
ATOM 768 C CA . GLY A 1 102 ? 0.286 -9.430 -2.317 1.00 88.50 102 GLY A CA 1
ATOM 769 C C . GLY A 1 102 ? -0.539 -9.070 -1.102 1.00 88.50 102 GLY A C 1
ATOM 770 O O . GLY A 1 102 ? -1.556 -8.383 -1.187 1.00 88.50 102 GLY A O 1
ATOM 771 N N . GLU A 1 103 ? -0.058 -9.550 0.031 1.00 88.62 103 GLU A N 1
ATOM 772 C CA . GLU A 1 103 ? -0.597 -9.309 1.357 1.00 88.62 103 GLU A CA 1
ATOM 773 C C . GLU A 1 103 ? 0.270 -8.287 2.095 1.00 88.62 103 GLU A C 1
ATOM 775 O O . GLU A 1 103 ? 1.475 -8.159 1.856 1.00 88.62 103 GLU A O 1
ATOM 780 N N . LEU A 1 104 ? -0.348 -7.546 3.006 1.00 86.31 104 LEU A N 1
ATOM 781 C CA . LEU A 1 104 ? 0.329 -6.567 3.840 1.00 86.31 104 LEU A CA 1
ATOM 782 C C . LEU A 1 104 ? -0.228 -6.527 5.256 1.00 86.31 104 LEU A C 1
ATOM 784 O O . LEU A 1 104 ? -1.414 -6.752 5.495 1.00 86.31 104 LEU A O 1
ATOM 788 N N . THR A 1 105 ? 0.640 -6.101 6.163 1.00 83.94 105 THR A N 1
ATOM 789 C CA . THR A 1 105 ? 0.316 -5.729 7.534 1.00 83.94 105 THR A CA 1
ATOM 790 C C . THR A 1 105 ? 0.850 -4.326 7.798 1.00 83.94 105 THR A C 1
ATOM 792 O O . THR A 1 105 ? 2.036 -4.062 7.608 1.00 83.94 105 THR A O 1
ATOM 795 N N . VAL A 1 106 ? 0.018 -3.394 8.251 1.00 78.19 106 VAL A N 1
ATOM 796 C CA . VAL A 1 106 ? 0.429 -2.021 8.588 1.00 78.19 106 VAL A CA 1
ATOM 797 C C . VAL A 1 106 ? 0.201 -1.786 10.069 1.00 78.19 106 VAL A C 1
ATOM 799 O O . VAL A 1 106 ? -0.917 -1.913 10.552 1.00 78.19 106 VAL A O 1
ATOM 802 N N . THR A 1 107 ? 1.252 -1.387 10.780 1.00 77.94 107 THR A N 1
ATOM 803 C CA . THR A 1 107 ? 1.132 -0.898 12.153 1.00 77.94 107 THR A CA 1
ATOM 804 C C . THR A 1 107 ? 0.960 0.615 12.125 1.00 77.94 107 THR A C 1
ATOM 806 O O . THR A 1 107 ? 1.827 1.322 11.616 1.00 77.94 107 THR A O 1
ATOM 809 N N . ILE A 1 108 ? -0.152 1.106 12.661 1.00 73.38 108 ILE A N 1
ATOM 810 C CA . ILE A 1 108 ? -0.428 2.533 12.815 1.00 73.38 108 ILE A CA 1
ATOM 811 C C . ILE A 1 108 ? 0.096 2.961 14.182 1.00 73.38 108 ILE A C 1
ATOM 813 O O . ILE A 1 108 ? -0.358 2.467 15.214 1.00 73.38 108 ILE 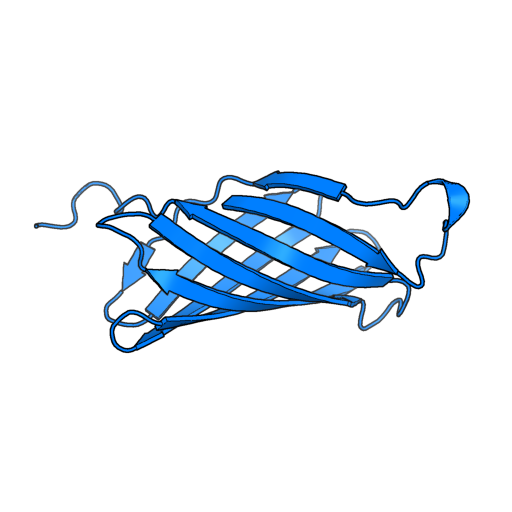A O 1
ATOM 817 N N . GLN A 1 109 ? 1.036 3.901 14.198 1.00 67.44 109 GLN A N 1
ATOM 818 C CA . GLN A 1 109 ? 1.444 4.580 15.422 1.00 67.44 109 GLN A CA 1
ATOM 819 C C . GLN A 1 109 ? 0.711 5.913 15.505 1.00 67.44 109 GLN A C 1
ATOM 821 O O . GLN A 1 109 ? 0.786 6.717 14.582 1.00 67.44 109 GLN A O 1
ATOM 826 N N . ALA A 1 110 ? -0.009 6.148 16.603 1.00 61.06 110 ALA A N 1
ATOM 827 C CA . ALA A 1 110 ? -0.591 7.458 16.852 1.00 61.06 110 ALA A CA 1
ATOM 828 C C . ALA A 1 110 ? 0.534 8.489 17.008 1.00 61.06 110 ALA A C 1
ATOM 830 O O . ALA A 1 110 ? 1.499 8.248 17.738 1.00 61.06 110 ALA A O 1
ATOM 831 N N . ALA A 1 111 ? 0.389 9.644 16.356 1.00 54.94 111 ALA A N 1
ATOM 832 C CA . ALA A 1 111 ? 1.315 10.750 16.542 1.00 54.94 111 ALA A CA 1
ATOM 833 C C . ALA A 1 111 ? 1.387 11.121 18.043 1.00 54.94 111 ALA A C 1
ATOM 835 O O . ALA A 1 111 ? 0.334 11.189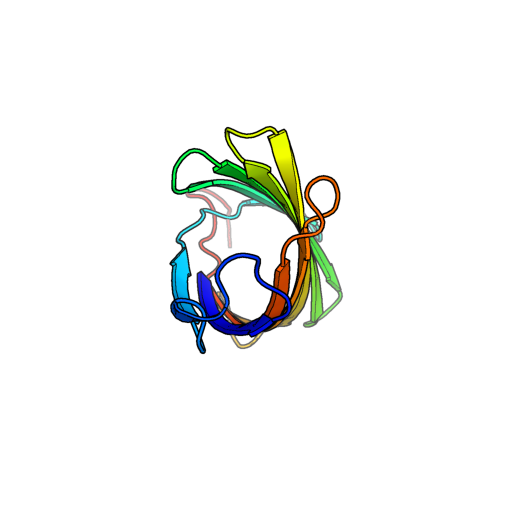 18.704 1.00 54.94 111 ALA A O 1
ATOM 836 N N . PRO A 1 112 ? 2.590 11.361 18.600 1.00 45.62 112 PRO A N 1
ATOM 837 C CA . PRO A 1 112 ? 2.744 11.765 19.992 1.00 45.62 112 PRO A CA 1
ATOM 838 C C . PRO A 1 112 ? 1.885 13.001 20.294 1.00 45.62 112 PRO A C 1
ATOM 840 O O . PRO A 1 112 ? 2.031 14.032 19.645 1.00 45.62 112 PRO A O 1
ATOM 843 N N . GLY A 1 113 ? 0.985 12.899 21.278 1.00 50.12 113 GLY A N 1
ATOM 844 C CA . GLY A 1 113 ? 0.149 14.022 21.730 1.00 50.12 113 GLY A CA 1
ATOM 845 C C . GLY A 1 113 ? -1.313 14.014 21.269 1.00 50.12 113 GLY A C 1
ATOM 846 O O . GLY A 1 113 ? -2.044 14.934 21.623 1.00 50.12 113 GLY A O 1
ATOM 847 N N . THR A 1 114 ? -1.771 12.989 20.545 1.00 48.06 114 THR A N 1
ATOM 848 C CA . THR A 1 114 ? -3.206 12.813 20.244 1.00 48.06 114 THR A CA 1
ATOM 849 C C . THR A 1 114 ? -3.920 12.233 21.481 1.00 48.06 114 THR A C 1
ATOM 851 O O . THR A 1 114 ? -3.554 11.131 21.901 1.00 48.06 114 THR A O 1
ATOM 854 N N . PRO A 1 115 ? -4.877 12.936 22.126 1.00 43.34 115 PRO A N 1
ATOM 855 C CA . P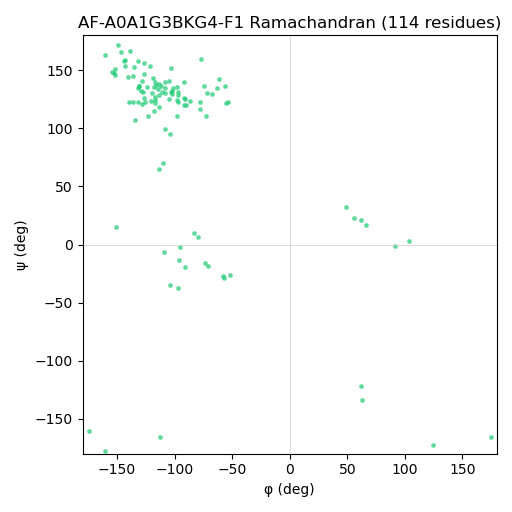RO A 1 115 ? -5.595 12.399 23.284 1.00 43.34 115 PRO A CA 1
ATOM 856 C C . PRO A 1 115 ? -6.378 11.133 22.911 1.00 43.34 115 PRO A C 1
ATOM 858 O O . PRO A 1 115 ? -6.918 11.055 21.807 1.00 43.34 115 PRO A O 1
ATOM 861 N N . LYS A 1 116 ? -6.415 10.159 23.831 1.00 46.91 116 LYS A N 1
ATOM 862 C CA . LYS A 1 116 ? -7.255 8.954 23.731 1.00 46.91 116 LYS A CA 1
ATOM 863 C C . LYS A 1 116 ? -8.741 9.285 23.798 1.00 46.91 116 LYS A C 1
ATOM 865 O O . LYS A 1 116 ? -9.087 10.204 24.574 1.00 46.91 116 LYS A O 1
#

Solvent-accessible surface area (backbone atoms only — not comparable to full-atom values): 6081 Å² total; per-residue (Å²): 51,40,40,41,31,42,52,42,79,38,87,58,58,93,80,50,54,75,48,73,52,76,51,86,59,72,34,49,71,64,80,56,35,40,42,34,70,50,76,55,100,71,20,49,34,40,38,46,32,39,53,55,91,55,39,36,45,34,41,34,43,32,42,37,83,87,67,35,34,34,44,32,43,37,45,31,37,55,69,64,99,38,33,31,44,34,38,38,38,31,36,34,70,72,66,60,35,38,36,38,39,34,41,36,38,39,59,53,47,79,55,92,86,69,83,132

Nearest PDB structures (foldseek):
  1bh3-assembly1_A  TM=5.745E-01  e=1.042E+00  Pseudogemmobacter blasticus
  2prn-assembly1_A  TM=5.603E-01  e=1.215E+00  Pseudogemmobacter blasticus
  3rpx-assembly1_A  TM=4.730E-01  e=1.155E+00  Homo sapiens
  6jnf-assembly1_F  TM=3.081E-01  e=3.553E+00  Saccharomyces cerevisiae S288C

pLDDT: mean 75.96, std 11.07, range [43.34, 91.38]

Sequence (116 aa):
MRFKGIESDCQNEAENGPKEGEFTFEVSQAGDTLSATWIDGGTTNIFTGKVRGTIVKATVYGLYLENCRVITEIAAEVVGSSELVGTYSGQELNCETCTWKGELTVTIQAAPGTPK

Foldseek 3Di:
DWWWWFKPQAPCPVPGGTDIDDDDWAWEDDDQKIWTWDADPQKIKIKIWGHDPQKIWIWIWIQHPVRWIKIKIWIWGRDDDFKTKGKMWMATDPVRRIIMITIDMGGHDYDPPDDD

Secondary structure (DSSP, 8-state):
-EEEEEEES-TTTTT-SEEEEE-----EEETTEEEEEEEETTEEEEEEEEEETTEEEEEEEEE-TTS-EEEEEEEEEE-SSSEEEEEEEEEESSS---EEEEEEEEEPPPPTT---

Radius of gyration: 14.64 Å; Cα contacts (8 Å, |Δi|>4): 276; chains: 1; bounding box: 32×28×41 Å